Protein AF-X1I796-F1 (afdb_monomer_lite)

InterPro domains:
  IPR031621 Histidine kinase, N-terminal 7TM region [PF16927] (12-131)

Foldseek 3Di:
DVVVLVVVLVVLVVVLVVLVVVLVVCVVPLPDQLSPLVSQLSVLVSQLSVLVSQLSVDPDLVSVLVSVLSNVLSVLSNVLSVVSSVCSVVPPPPDDVVVNVVSCPVSVVSNVCSVCCVVVVPVPVDSDDDPVVD

Structure (mmCIF, N/CA/C/O backbone):
data_AF-X1I796-F1
#
_entry.id   AF-X1I796-F1
#
loop_
_atom_site.group_PDB
_atom_site.id
_atom_site.type_symbol
_atom_site.label_atom_id
_atom_site.label_alt_id
_atom_site.label_comp_id
_atom_site.label_asym_id
_atom_site.label_entity_id
_atom_site.label_seq_id
_atom_site.pdbx_PDB_ins_code
_atom_site.Cartn_x
_atom_site.Cartn_y
_atom_site.Cartn_z
_atom_site.occupancy
_atom_site.B_iso_or_equiv
_atom_site.auth_seq_id
_atom_site.auth_comp_id
_atom_site.auth_asym_id
_atom_site.auth_atom_id
_atom_site.pdbx_PDB_model_num
ATOM 1 N N . MET A 1 1 ? 18.008 -21.605 -16.994 1.00 51.06 1 MET A N 1
ATOM 2 C CA . MET A 1 1 ? 17.598 -20.289 -16.452 1.00 51.06 1 MET A CA 1
ATOM 3 C C . MET A 1 1 ? 16.136 -19.938 -16.727 1.00 51.06 1 MET A C 1
ATOM 5 O O . MET A 1 1 ? 15.443 -19.641 -15.768 1.00 51.06 1 MET A O 1
ATOM 9 N N . ALA A 1 2 ? 15.616 -20.022 -17.962 1.00 52.16 2 ALA A N 1
ATOM 10 C CA . ALA A 1 2 ? 14.209 -19.669 -18.241 1.00 52.16 2 ALA A CA 1
ATOM 11 C C . ALA A 1 2 ? 13.165 -20.514 -17.469 1.00 52.16 2 ALA A C 1
ATOM 13 O O . ALA A 1 2 ? 12.152 -19.982 -17.027 1.00 52.16 2 ALA A O 1
ATOM 14 N N . GLY A 1 3 ? 13.429 -21.810 -17.248 1.00 57.31 3 GLY A N 1
ATOM 15 C CA . GLY A 1 3 ? 12.522 -22.698 -16.504 1.00 57.31 3 GLY A CA 1
ATOM 16 C C . GLY A 1 3 ? 12.423 -22.410 -14.999 1.00 57.31 3 GLY A C 1
ATOM 17 O O . GLY A 1 3 ? 11.348 -22.547 -14.427 1.00 57.31 3 GLY A O 1
ATOM 18 N N . GLU A 1 4 ? 13.506 -21.959 -14.356 1.00 57.06 4 GLU A N 1
ATOM 19 C CA . GLU A 1 4 ? 13.493 -21.598 -12.925 1.00 57.06 4 GLU A CA 1
ATOM 20 C C . GLU A 1 4 ? 12.768 -20.275 -12.680 1.00 57.06 4 GLU A C 1
ATOM 22 O O . GLU A 1 4 ? 11.983 -20.167 -11.740 1.00 57.06 4 GLU A O 1
ATOM 27 N N . LEU A 1 5 ? 12.962 -19.298 -13.573 1.00 55.69 5 LEU A N 1
ATOM 28 C CA . LEU A 1 5 ? 12.233 -18.029 -13.544 1.00 55.69 5 LEU A CA 1
ATOM 29 C C . LEU A 1 5 ? 10.722 -18.247 -13.672 1.00 55.69 5 LEU A C 1
ATOM 31 O O . LEU A 1 5 ? 9.960 -17.645 -12.916 1.00 55.69 5 LEU A O 1
ATOM 35 N N . LEU A 1 6 ? 10.290 -19.142 -14.570 1.00 59.56 6 LEU A N 1
ATOM 36 C CA . LEU A 1 6 ? 8.874 -19.468 -14.768 1.00 59.56 6 LEU A CA 1
ATOM 37 C C . LEU A 1 6 ? 8.260 -20.152 -13.534 1.00 59.56 6 LEU A C 1
ATOM 39 O O . LEU A 1 6 ? 7.140 -19.840 -13.129 1.00 59.56 6 LEU A O 1
ATOM 43 N N . ASN A 1 7 ? 9.018 -21.051 -12.899 1.00 67.38 7 ASN A N 1
ATOM 44 C CA . ASN A 1 7 ? 8.563 -21.793 -11.723 1.00 67.38 7 ASN A CA 1
ATOM 45 C C . ASN A 1 7 ? 8.473 -20.907 -10.464 1.00 67.38 7 ASN A C 1
ATOM 47 O O . ASN A 1 7 ? 7.655 -21.164 -9.587 1.00 67.38 7 ASN A O 1
ATOM 51 N N . GLN A 1 8 ? 9.270 -19.834 -10.382 1.00 65.56 8 GLN A N 1
ATOM 52 C CA . GLN A 1 8 ? 9.195 -18.845 -9.297 1.00 65.56 8 GLN A CA 1
ATOM 53 C C . GLN A 1 8 ? 8.117 -17.772 -9.525 1.00 65.56 8 GLN A C 1
ATOM 55 O O . GLN A 1 8 ? 7.529 -17.278 -8.564 1.00 65.56 8 GLN A O 1
ATOM 60 N N . THR A 1 9 ? 7.820 -17.413 -10.778 1.00 66.69 9 THR A N 1
ATOM 61 C CA . THR A 1 9 ? 6.820 -16.372 -11.095 1.00 66.69 9 THR A CA 1
ATOM 62 C C . THR A 1 9 ? 5.379 -16.871 -11.038 1.00 66.69 9 THR A C 1
ATOM 64 O O . THR A 1 9 ? 4.500 -16.113 -10.629 1.00 66.69 9 THR A O 1
ATOM 67 N N . LEU A 1 10 ? 5.118 -18.138 -11.374 1.00 74.00 10 LEU A N 1
ATOM 68 C CA . LEU A 1 10 ? 3.787 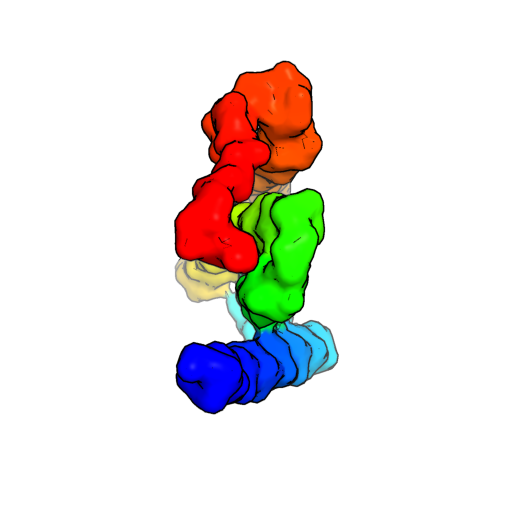-18.752 -11.262 1.00 74.00 10 LEU A CA 1
ATOM 69 C C . LEU A 1 10 ? 3.166 -18.660 -9.855 1.00 74.00 10 LEU A C 1
ATOM 71 O O . LEU A 1 10 ? 2.051 -18.144 -9.744 1.00 74.00 10 LEU A O 1
ATOM 75 N N . PRO A 1 11 ? 3.839 -19.089 -8.768 1.00 76.88 11 PRO A N 1
ATOM 76 C CA . PRO A 1 11 ? 3.272 -18.978 -7.427 1.00 76.88 11 PRO A CA 1
ATOM 77 C C . PRO A 1 11 ? 3.050 -17.518 -7.016 1.00 76.88 11 PRO A C 1
ATOM 79 O O . PRO A 1 11 ? 2.071 -17.233 -6.334 1.00 76.88 11 PRO A O 1
ATOM 82 N N . LEU A 1 12 ? 3.889 -16.585 -7.484 1.00 70.50 12 LEU A N 1
ATOM 83 C CA . LEU A 1 12 ? 3.718 -15.149 -7.239 1.00 70.50 12 LEU A CA 1
ATOM 84 C C . LEU A 1 12 ? 2.513 -14.551 -7.969 1.00 70.50 12 LEU A C 1
ATOM 86 O O . LEU A 1 12 ? 1.842 -13.675 -7.435 1.00 70.50 12 LEU A O 1
ATOM 90 N N . LEU A 1 13 ? 2.213 -15.011 -9.182 1.00 75.19 13 LEU A N 1
ATOM 91 C CA . LEU A 1 13 ? 1.002 -14.607 -9.898 1.00 75.19 13 LEU A CA 1
ATOM 92 C C . LEU A 1 13 ? -0.255 -15.108 -9.183 1.00 75.19 13 LEU A C 1
ATOM 94 O O . LEU A 1 13 ? -1.213 -14.352 -9.018 1.00 75.19 13 LEU A O 1
ATOM 98 N N . VAL A 1 14 ? -0.234 -16.359 -8.717 1.00 79.88 14 VAL A N 1
ATOM 99 C CA . VAL A 1 14 ? -1.350 -16.963 -7.978 1.00 79.88 14 VAL A CA 1
ATOM 100 C C . VAL A 1 14 ? -1.579 -16.245 -6.648 1.00 79.88 14 VAL A C 1
ATOM 102 O O . VAL A 1 14 ? -2.720 -15.907 -6.332 1.00 79.88 14 VAL A O 1
ATOM 105 N N . THR A 1 15 ? -0.523 -15.963 -5.879 1.00 77.00 15 THR A N 1
ATOM 106 C CA . THR A 1 15 ? -0.652 -15.254 -4.597 1.00 77.00 15 THR A CA 1
ATOM 107 C C . THR A 1 15 ? -1.137 -13.822 -4.792 1.00 77.00 15 THR A C 1
ATOM 109 O O . THR A 1 15 ? -2.002 -13.379 -4.040 1.00 77.00 15 THR A O 1
ATOM 112 N N . SER A 1 16 ? -0.675 -13.125 -5.832 1.00 71.06 16 SER A N 1
ATOM 113 C CA . SER A 1 16 ? -1.167 -11.788 -6.180 1.00 71.06 16 SER A CA 1
ATOM 114 C C . SER A 1 16 ? -2.633 -11.799 -6.598 1.00 71.06 16 SER A C 1
ATOM 116 O O . SER A 1 16 ? -3.401 -10.953 -6.142 1.00 71.06 16 SER A O 1
ATOM 118 N N . PHE A 1 17 ? -3.058 -12.780 -7.396 1.00 81.31 17 PHE A N 1
ATOM 119 C CA . PHE A 1 17 ? -4.462 -12.925 -7.782 1.00 81.31 17 PHE A CA 1
ATOM 120 C C . PHE A 1 17 ? -5.358 -13.214 -6.571 1.00 81.31 17 PHE A C 1
ATOM 122 O O . PHE A 1 17 ? -6.403 -12.583 -6.402 1.00 81.31 17 PHE A O 1
ATOM 129 N N . LEU A 1 18 ? -4.923 -14.116 -5.687 1.00 81.69 18 LEU A N 1
ATOM 130 C CA . LEU A 1 18 ? -5.615 -14.408 -4.432 1.00 81.69 18 LEU A CA 1
ATOM 131 C C . LEU A 1 18 ? -5.675 -13.178 -3.522 1.00 81.69 18 LEU A C 1
ATOM 133 O O . LEU A 1 18 ? -6.738 -12.887 -2.978 1.00 81.69 18 LEU A O 1
ATOM 137 N N . ALA A 1 19 ? -4.580 -12.426 -3.391 1.00 77.25 19 ALA A N 1
ATOM 138 C CA . ALA A 1 19 ? -4.542 -11.203 -2.596 1.00 77.25 19 ALA A CA 1
ATOM 139 C C . ALA A 1 19 ? -5.560 -10.178 -3.115 1.00 77.25 19 ALA A C 1
ATOM 141 O O . ALA A 1 19 ? -6.362 -9.669 -2.335 1.00 77.25 19 ALA A O 1
ATOM 142 N N . VAL A 1 20 ? -5.610 -9.956 -4.432 1.00 76.88 20 VAL A N 1
ATOM 143 C CA . VAL A 1 20 ? -6.598 -9.069 -5.066 1.00 76.88 20 VAL A CA 1
ATOM 144 C C . VAL A 1 20 ? -8.023 -9.560 -4.832 1.00 76.88 20 VAL A C 1
ATOM 146 O O . VAL A 1 20 ? -8.876 -8.768 -4.434 1.00 76.88 20 VAL A O 1
ATOM 149 N N . ALA A 1 21 ? -8.288 -10.853 -5.028 1.00 82.19 21 ALA A N 1
ATOM 150 C CA . ALA A 1 21 ? -9.609 -11.430 -4.798 1.00 82.19 21 ALA A CA 1
ATOM 151 C C . ALA A 1 21 ? -10.058 -11.239 -3.340 1.00 82.19 21 ALA A C 1
ATOM 153 O O . ALA A 1 21 ? -11.193 -10.831 -3.092 1.00 82.19 21 ALA A O 1
ATOM 154 N N . ILE A 1 22 ? -9.154 -11.451 -2.378 1.00 79.69 22 ILE A N 1
ATOM 155 C CA . ILE A 1 22 ? -9.408 -11.227 -0.951 1.00 79.69 22 ILE A CA 1
ATOM 156 C C . ILE A 1 22 ? -9.634 -9.737 -0.665 1.00 79.69 22 ILE A C 1
ATOM 158 O O . ILE A 1 22 ? -10.558 -9.407 0.075 1.00 79.69 22 ILE A O 1
ATOM 162 N N . GLY A 1 23 ? -8.858 -8.830 -1.264 1.00 71.56 23 GLY A N 1
ATOM 163 C CA . GLY A 1 23 ? -9.030 -7.383 -1.113 1.0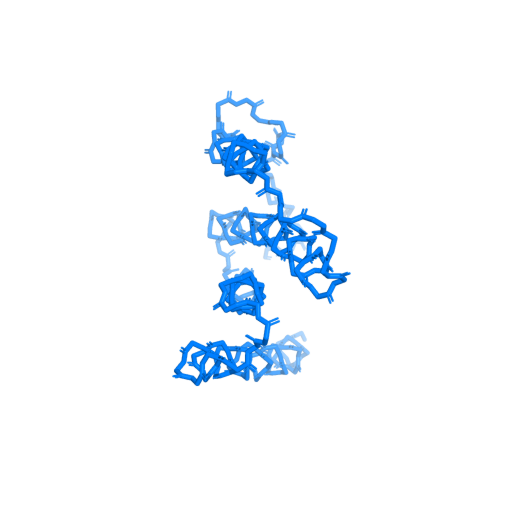0 71.56 23 GLY A CA 1
ATOM 164 C C . GLY A 1 23 ? -10.367 -6.873 -1.645 1.00 71.56 23 GLY A C 1
ATOM 165 O O . GLY A 1 23 ? -11.078 -6.149 -0.943 1.00 71.56 23 GLY A O 1
ATOM 166 N N . VAL A 1 24 ? -10.760 -7.310 -2.843 1.00 78.75 24 VAL A N 1
ATOM 167 C CA . VAL A 1 24 ? -12.068 -6.992 -3.441 1.00 78.75 24 VAL A CA 1
ATOM 168 C C . VAL A 1 24 ? -13.202 -7.584 -2.603 1.00 78.75 24 VAL A C 1
ATOM 170 O O . VAL A 1 24 ? -14.198 -6.911 -2.330 1.00 78.75 24 VAL A O 1
ATOM 173 N N . TYR A 1 25 ? -13.046 -8.819 -2.133 1.00 77.44 25 TYR A N 1
ATOM 174 C CA . TYR A 1 25 ? -14.040 -9.467 -1.285 1.00 77.44 25 TYR A CA 1
ATOM 175 C C . TYR A 1 25 ? -14.176 -8.788 0.091 1.00 77.44 25 TYR A C 1
ATOM 177 O O . TYR A 1 25 ? -15.292 -8.596 0.584 1.00 77.44 25 TYR A O 1
ATOM 185 N N . ALA A 1 26 ? -13.061 -8.356 0.688 1.00 71.56 26 ALA A N 1
ATOM 186 C CA . ALA A 1 26 ? -13.035 -7.593 1.934 1.00 71.56 26 ALA A CA 1
ATOM 187 C C . ALA A 1 26 ? -13.723 -6.227 1.782 1.00 71.56 26 ALA A C 1
ATOM 189 O O . ALA A 1 26 ? -14.494 -5.836 2.666 1.00 71.56 26 ALA A O 1
ATOM 190 N N . LEU A 1 27 ? -13.513 -5.545 0.648 1.00 70.19 27 LEU A N 1
ATOM 191 C CA . LEU A 1 27 ? -14.236 -4.325 0.273 1.00 70.19 27 LEU A CA 1
ATOM 192 C C . LEU A 1 27 ? -15.746 -4.565 0.175 1.00 70.19 27 LEU A C 1
ATOM 194 O O . LEU A 1 27 ? -16.527 -3.793 0.735 1.00 70.19 27 LEU A O 1
ATOM 198 N N . TYR A 1 28 ? -16.151 -5.641 -0.504 1.00 72.50 28 TYR A N 1
ATOM 199 C CA . TYR A 1 28 ? -17.559 -5.943 -0.756 1.00 72.50 28 TYR A CA 1
ATOM 200 C C . TYR A 1 28 ? -18.326 -6.293 0.525 1.00 72.50 28 TYR A C 1
ATOM 202 O O . TYR A 1 28 ? -19.415 -5.770 0.759 1.00 72.50 28 TYR A O 1
ATOM 210 N N . ARG A 1 29 ? -17.761 -7.144 1.391 1.00 69.50 29 ARG A N 1
ATOM 211 C CA . ARG A 1 29 ? -18.457 -7.589 2.609 1.00 69.50 29 ARG A CA 1
ATOM 212 C C . ARG A 1 29 ? -18.209 -6.728 3.853 1.00 69.50 29 ARG A C 1
ATOM 214 O O . ARG A 1 29 ? -18.848 -6.991 4.869 1.00 69.50 29 ARG A O 1
ATOM 221 N N . ARG A 1 30 ? -17.309 -5.732 3.819 1.00 65.94 30 ARG A N 1
ATOM 222 C CA . ARG A 1 30 ? -16.901 -4.941 5.007 1.00 65.94 30 ARG A CA 1
ATOM 223 C C . ARG A 1 30 ? -16.612 -5.839 6.225 1.00 65.94 30 ARG A C 1
ATOM 225 O O . ARG A 1 30 ? -17.098 -5.586 7.324 1.00 65.94 30 ARG A O 1
ATOM 232 N N . LEU A 1 31 ? -15.860 -6.920 6.000 1.00 57.03 31 LEU A N 1
ATOM 233 C CA . LEU A 1 31 ? -15.774 -8.092 6.890 1.00 57.03 31 LEU A CA 1
ATOM 234 C C . LEU A 1 31 ? -15.217 -7.832 8.295 1.00 57.03 31 LEU A C 1
ATOM 236 O O . LEU A 1 31 ? -15.406 -8.666 9.175 1.00 57.03 31 LEU A O 1
ATOM 240 N N . PHE A 1 32 ? -14.533 -6.711 8.522 1.00 57.19 32 PHE A N 1
ATOM 241 C CA . PHE A 1 32 ? -13.802 -6.480 9.763 1.00 57.19 32 PHE A CA 1
ATOM 242 C C . PHE A 1 32 ? -14.545 -5.532 10.711 1.00 57.19 32 PHE A C 1
ATOM 244 O O . PHE A 1 32 ? -15.003 -4.452 10.324 1.00 57.19 32 PHE A O 1
ATOM 251 N N . SER A 1 33 ? -14.631 -5.942 11.982 1.00 49.53 33 SER A N 1
ATOM 252 C CA . SER A 1 33 ? -15.063 -5.117 13.116 1.00 49.53 33 SER A CA 1
ATOM 253 C C . SER A 1 33 ? -14.031 -4.009 13.351 1.00 49.53 33 SER A C 1
ATOM 255 O O . SER A 1 33 ? -13.134 -4.151 14.172 1.00 49.53 33 SER A O 1
ATOM 257 N N . GLY A 1 34 ? -14.139 -2.953 12.548 1.00 53.72 34 GLY A N 1
ATOM 258 C CA . GLY A 1 34 ? -13.230 -1.809 12.506 1.00 53.72 34 GLY A CA 1
ATOM 259 C C . GLY A 1 34 ? -13.174 -1.217 11.101 1.00 53.72 34 GLY A C 1
ATOM 260 O O . GLY A 1 34 ? -12.156 -1.255 10.413 1.00 53.72 34 GLY A O 1
ATOM 261 N N . LYS A 1 35 ? -14.358 -0.804 10.623 1.00 62.91 35 LYS A N 1
ATOM 262 C CA . LYS A 1 35 ? -14.866 -0.921 9.236 1.00 62.91 35 LYS A CA 1
ATOM 263 C C . LYS A 1 35 ? -14.014 -0.312 8.106 1.00 62.91 35 LYS A C 1
ATOM 265 O O . LYS A 1 35 ? -14.333 -0.537 6.940 1.00 62.91 35 LYS A O 1
ATOM 270 N N . THR A 1 36 ? -12.960 0.441 8.410 1.00 66.50 36 THR A N 1
ATOM 271 C CA . THR A 1 36 ? -12.117 1.128 7.418 1.00 66.50 36 THR A CA 1
ATOM 272 C C . THR A 1 36 ? -10.638 0.746 7.486 1.00 66.50 36 THR A C 1
ATOM 274 O O . THR A 1 36 ? -10.030 0.572 6.432 1.00 66.50 36 THR A O 1
ATOM 277 N N . SER A 1 37 ? -10.055 0.554 8.674 1.00 70.81 37 SER A N 1
ATOM 278 C CA . SER A 1 37 ? -8.616 0.279 8.836 1.00 70.81 37 SER A CA 1
ATOM 279 C C . SER A 1 37 ? -8.235 -1.139 8.405 1.00 70.81 37 SER A C 1
ATOM 281 O O . SER A 1 37 ? -7.253 -1.314 7.687 1.00 70.81 37 SER A O 1
ATOM 283 N N . GLY A 1 38 ? -9.047 -2.142 8.756 1.00 70.19 38 GLY A N 1
ATOM 284 C CA . GLY A 1 38 ? -8.828 -3.529 8.324 1.00 70.19 38 GLY A CA 1
ATOM 285 C C . GLY A 1 38 ? -8.949 -3.690 6.806 1.00 70.19 38 GLY A C 1
ATOM 286 O O . GLY A 1 38 ? -8.126 -4.342 6.173 1.00 70.19 38 GLY A O 1
ATOM 287 N N . THR A 1 39 ? -9.924 -3.018 6.193 1.00 74.44 39 THR A N 1
ATOM 288 C CA . THR A 1 39 ? -10.086 -3.004 4.732 1.00 74.44 39 THR A CA 1
ATOM 289 C C . THR A 1 39 ? -8.912 -2.303 4.043 1.00 74.44 39 THR A C 1
ATOM 291 O O . THR A 1 39 ? -8.405 -2.807 3.044 1.00 74.44 39 THR A O 1
ATOM 294 N N . ALA A 1 40 ? -8.440 -1.176 4.592 1.00 77.19 40 ALA A N 1
ATOM 295 C CA . ALA A 1 40 ? -7.269 -0.463 4.080 1.00 77.19 40 ALA A CA 1
ATOM 296 C C . ALA A 1 40 ? -5.993 -1.313 4.158 1.00 77.19 40 ALA A C 1
ATOM 298 O O . ALA A 1 40 ? -5.214 -1.317 3.208 1.00 77.19 40 ALA A O 1
ATOM 299 N N . LEU A 1 41 ? -5.817 -2.084 5.237 1.00 80.94 41 LEU A N 1
ATOM 300 C CA . LEU A 1 41 ? -4.703 -3.019 5.384 1.00 80.94 41 LEU A CA 1
ATOM 301 C C . LEU A 1 41 ? -4.716 -4.077 4.275 1.00 80.94 41 LEU A C 1
ATOM 303 O O . LEU A 1 41 ? -3.726 -4.224 3.566 1.00 80.94 41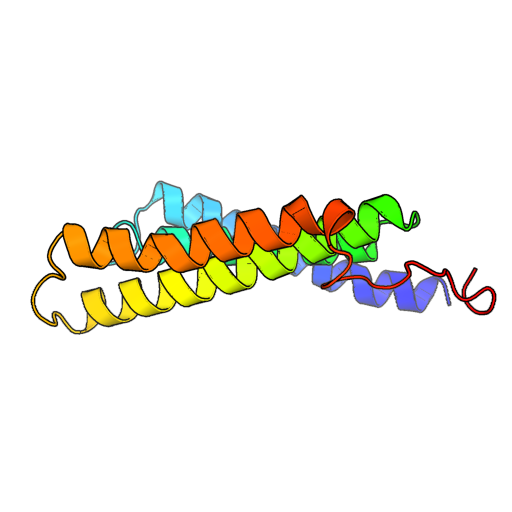 LEU A O 1
ATOM 307 N N . VAL A 1 42 ? -5.846 -4.765 4.080 1.00 80.81 42 VAL A N 1
ATOM 308 C CA . VAL A 1 42 ? -5.962 -5.815 3.053 1.00 80.81 42 VAL A CA 1
ATOM 309 C C . VAL A 1 42 ? -5.751 -5.240 1.647 1.00 80.81 42 VAL A C 1
ATOM 311 O O . VAL A 1 42 ? -5.092 -5.865 0.813 1.00 80.81 42 VAL A O 1
ATOM 314 N N . LEU A 1 43 ? -6.250 -4.031 1.378 1.00 80.81 43 LEU A N 1
ATOM 315 C CA . LEU A 1 43 ? -6.001 -3.345 0.109 1.00 80.81 43 LEU A CA 1
ATOM 316 C C . LEU A 1 43 ? -4.529 -2.991 -0.086 1.00 80.81 43 LEU A C 1
ATOM 318 O O . LEU A 1 43 ? -3.987 -3.265 -1.155 1.00 80.81 43 LEU A O 1
ATOM 322 N N . ALA A 1 44 ? -3.869 -2.444 0.936 1.00 83.75 44 ALA A N 1
ATOM 323 C CA . ALA A 1 44 ? -2.443 -2.142 0.881 1.00 83.75 44 ALA A CA 1
ATOM 324 C C . ALA A 1 44 ? -1.627 -3.408 0.577 1.00 83.75 44 ALA A C 1
ATOM 326 O O . ALA A 1 44 ? -0.774 -3.390 -0.307 1.00 83.75 44 ALA A O 1
ATOM 327 N N . THR A 1 45 ? -1.945 -4.536 1.221 1.00 81.56 45 THR A N 1
ATOM 328 C CA . THR A 1 45 ? -1.288 -5.828 0.961 1.00 81.56 45 THR A CA 1
ATOM 329 C C . THR A 1 45 ? -1.572 -6.362 -0.449 1.00 81.56 45 THR A C 1
ATOM 331 O O . THR A 1 45 ? -0.701 -6.970 -1.078 1.00 81.56 45 THR A O 1
ATOM 334 N N . SER A 1 46 ? -2.765 -6.106 -0.988 1.00 82.62 46 SER A N 1
ATOM 335 C CA . SER A 1 46 ? -3.122 -6.487 -2.361 1.00 82.62 46 SER A CA 1
ATOM 336 C C . SER A 1 46 ? -2.295 -5.708 -3.387 1.00 82.62 46 SER A C 1
ATOM 338 O O . SER A 1 46 ? -1.680 -6.301 -4.274 1.00 82.62 46 SER A O 1
ATOM 340 N N . VAL A 1 47 ? -2.218 -4.381 -3.233 1.00 82.69 47 VAL A N 1
ATOM 341 C CA . VAL A 1 47 ? -1.418 -3.507 -4.108 1.00 82.69 47 VAL A CA 1
ATOM 342 C C . VAL A 1 47 ? 0.075 -3.806 -3.964 1.00 82.69 47 VAL A C 1
ATOM 344 O O . VAL A 1 47 ? 0.796 -3.821 -4.964 1.00 82.69 47 VAL A O 1
ATOM 347 N N . TRP A 1 48 ? 0.539 -4.129 -2.754 1.00 87.81 48 TRP A N 1
ATOM 348 C CA . TRP A 1 48 ? 1.907 -4.583 -2.510 1.00 87.81 48 TRP A CA 1
ATOM 349 C C . TRP A 1 48 ? 2.240 -5.846 -3.310 1.00 87.81 48 TRP A C 1
ATOM 351 O O . TRP A 1 48 ? 3.282 -5.904 -3.963 1.00 87.81 48 TRP A O 1
ATOM 361 N N . SER A 1 49 ? 1.333 -6.828 -3.317 1.00 81.69 49 SER A N 1
ATOM 362 C CA . SER A 1 49 ? 1.528 -8.098 -4.032 1.00 81.69 49 SER A CA 1
ATOM 363 C C . SER A 1 49 ? 1.604 -7.877 -5.544 1.00 81.69 49 SER A C 1
ATOM 365 O O . SER A 1 49 ? 2.538 -8.353 -6.189 1.00 81.69 49 SER A O 1
ATOM 367 N N . ILE A 1 50 ? 0.705 -7.050 -6.097 1.00 81.44 50 ILE A N 1
ATOM 368 C CA . ILE A 1 50 ? 0.759 -6.637 -7.511 1.00 81.44 50 ILE A CA 1
ATOM 369 C C . ILE A 1 50 ? 2.097 -5.964 -7.824 1.00 81.44 50 ILE A C 1
ATOM 371 O O . ILE A 1 50 ? 2.751 -6.319 -8.803 1.00 81.44 50 ILE A O 1
ATOM 375 N N . SER A 1 51 ? 2.512 -5.014 -6.985 1.00 83.88 51 SER A N 1
ATOM 376 C CA . SER A 1 51 ? 3.747 -4.255 -7.193 1.00 83.88 51 SER A CA 1
ATOM 377 C C . SER A 1 51 ? 4.969 -5.168 -7.185 1.00 83.88 51 SER A C 1
ATOM 379 O O . SER A 1 51 ? 5.866 -5.025 -8.011 1.00 83.88 51 SER A O 1
ATOM 381 N N . TYR A 1 52 ? 4.985 -6.161 -6.299 1.00 80.94 52 TYR A N 1
ATOM 382 C CA . TYR A 1 52 ? 6.051 -7.149 -6.249 1.00 80.94 52 TYR A CA 1
ATOM 383 C C . TYR A 1 52 ? 6.104 -8.014 -7.516 1.00 80.94 52 TYR A C 1
ATOM 385 O O . TYR A 1 52 ? 7.171 -8.151 -8.116 1.00 80.94 52 TYR A O 1
ATOM 393 N N . THR A 1 53 ? 4.965 -8.547 -7.970 1.00 81.81 53 THR A N 1
ATOM 394 C CA . THR A 1 53 ? 4.906 -9.345 -9.205 1.00 81.81 53 THR A CA 1
ATOM 395 C C . THR A 1 53 ? 5.306 -8.517 -10.424 1.00 81.81 53 THR A C 1
ATOM 397 O O . THR A 1 53 ? 6.130 -8.959 -11.222 1.00 81.81 53 THR A O 1
ATOM 400 N N . MET A 1 54 ? 4.782 -7.298 -10.554 1.00 79.88 54 MET A N 1
ATOM 401 C CA . MET A 1 54 ? 5.093 -6.424 -11.683 1.00 79.88 54 MET A CA 1
ATOM 402 C C . MET A 1 54 ? 6.559 -5.982 -11.690 1.00 79.88 54 MET A C 1
ATOM 404 O O . MET A 1 54 ? 7.170 -5.919 -12.756 1.00 79.88 54 MET A O 1
ATOM 408 N N . GLY A 1 55 ? 7.162 -5.756 -10.520 1.00 81.31 55 GLY A N 1
ATOM 409 C CA . GLY A 1 55 ? 8.598 -5.497 -10.401 1.00 81.31 55 GLY A CA 1
ATOM 410 C C . GLY A 1 55 ? 9.470 -6.680 -10.841 1.00 81.31 55 GLY A C 1
ATOM 411 O O . GLY A 1 55 ? 10.551 -6.466 -11.385 1.00 81.31 55 GLY A O 1
ATOM 412 N N . MET A 1 56 ? 8.998 -7.917 -10.660 1.00 78.00 56 MET A N 1
ATOM 413 C CA . MET A 1 56 ? 9.702 -9.121 -11.124 1.00 78.00 56 MET A CA 1
ATOM 414 C C . MET A 1 56 ? 9.561 -9.355 -12.631 1.00 78.00 56 MET A C 1
ATOM 416 O O . MET A 1 56 ? 10.512 -9.805 -13.264 1.00 78.00 56 MET A O 1
ATOM 420 N N . VAL A 1 57 ? 8.396 -9.043 -13.207 1.00 79.62 57 VAL A N 1
ATOM 421 C CA . VAL A 1 57 ? 8.128 -9.220 -14.647 1.00 79.62 57 VAL A CA 1
ATOM 422 C C . VAL A 1 57 ? 8.732 -8.091 -15.489 1.00 79.62 57 VAL A C 1
ATOM 424 O O . VAL A 1 57 ? 9.104 -8.311 -16.639 1.00 79.62 57 VAL A O 1
ATOM 427 N N . SER A 1 58 ? 8.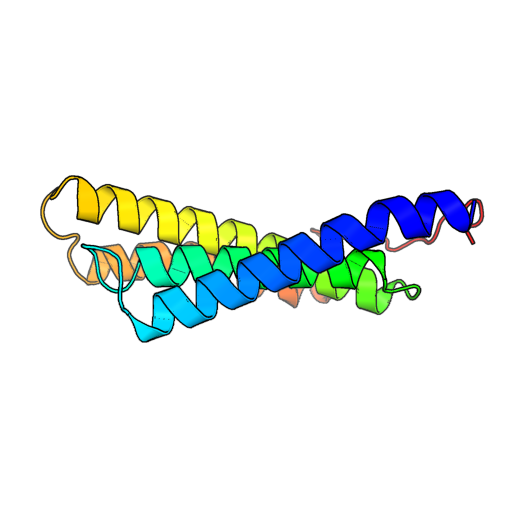855 -6.885 -14.931 1.00 78.75 58 SER A N 1
ATOM 428 C CA . SER A 1 58 ? 9.437 -5.738 -15.634 1.00 78.75 58 SER A CA 1
ATOM 429 C C . SER A 1 58 ? 10.899 -6.006 -15.988 1.00 78.75 58 SER A C 1
ATOM 431 O O . SER A 1 58 ? 11.696 -6.331 -15.115 1.00 78.75 58 SER A O 1
ATOM 433 N N . THR A 1 59 ? 11.279 -5.836 -17.251 1.00 76.38 59 THR A N 1
ATOM 434 C CA . THR A 1 59 ? 12.672 -5.982 -17.715 1.00 76.38 59 THR A CA 1
ATOM 435 C C . THR A 1 59 ? 13.432 -4.661 -17.650 1.00 76.38 59 THR A C 1
ATOM 437 O O . THR A 1 59 ? 14.612 -4.623 -17.310 1.00 76.38 59 THR A O 1
ATOM 440 N N . GLU A 1 60 ? 12.733 -3.563 -17.908 1.00 76.88 60 GLU A N 1
ATOM 441 C CA . GLU A 1 60 ? 13.279 -2.215 -17.906 1.00 76.88 60 GLU A CA 1
ATOM 442 C C . GLU A 1 60 ? 13.444 -1.641 -16.490 1.00 76.88 60 GLU A C 1
ATOM 444 O O . GLU A 1 60 ? 12.559 -1.735 -15.630 1.00 76.88 60 GLU A O 1
ATOM 449 N N . LEU A 1 61 ? 14.585 -0.983 -16.260 1.00 75.81 61 LEU A N 1
ATOM 450 C CA . LEU A 1 61 ? 14.968 -0.429 -14.958 1.00 75.81 61 LEU A CA 1
ATOM 451 C C . LEU A 1 61 ? 13.975 0.623 -14.446 1.00 75.81 61 LEU A C 1
ATOM 453 O O . LEU A 1 61 ? 13.698 0.673 -13.252 1.00 75.81 61 LEU A O 1
ATOM 457 N N . GLN A 1 62 ? 13.410 1.432 -15.345 1.00 74.12 62 GLN A N 1
ATOM 458 C CA . GLN A 1 62 ? 12.450 2.478 -14.987 1.00 74.12 62 GLN A CA 1
ATOM 459 C C . GLN A 1 62 ? 11.188 1.889 -14.343 1.00 74.12 62 GLN A C 1
ATOM 461 O O . GLN A 1 62 ? 10.772 2.333 -13.270 1.00 74.12 62 GLN A O 1
ATOM 466 N N . TYR A 1 63 ? 10.624 0.839 -14.945 1.00 75.44 63 TYR A N 1
ATOM 467 C CA . TYR A 1 63 ? 9.438 0.169 -14.414 1.00 75.44 63 TYR A CA 1
ATOM 468 C C . TYR A 1 63 ? 9.751 -0.610 -13.132 1.00 75.44 63 TYR A C 1
ATOM 470 O O . TYR A 1 63 ? 8.963 -0.557 -12.189 1.00 75.44 63 TYR A O 1
ATOM 478 N N . LYS A 1 64 ? 10.924 -1.254 -13.029 1.00 79.25 64 LYS A N 1
ATOM 479 C CA . LYS A 1 64 ? 11.357 -1.895 -11.772 1.00 79.25 64 LYS A CA 1
ATOM 480 C C . LYS A 1 64 ? 11.419 -0.904 -10.610 1.00 79.25 64 LYS A C 1
ATOM 482 O O . LYS A 1 64 ? 10.908 -1.199 -9.531 1.00 79.25 64 LYS A O 1
ATOM 487 N N . SER A 1 65 ? 12.005 0.272 -10.831 1.00 78.19 65 SER A N 1
ATOM 488 C CA . SER A 1 65 ? 12.113 1.313 -9.805 1.00 78.19 65 SER A CA 1
ATOM 489 C C . SER A 1 65 ? 10.751 1.880 -9.414 1.00 78.19 65 SER A C 1
ATOM 491 O O . SER A 1 65 ? 10.502 2.079 -8.226 1.00 78.19 65 SER A O 1
ATOM 493 N N . PHE A 1 66 ? 9.845 2.075 -10.378 1.00 80.44 66 P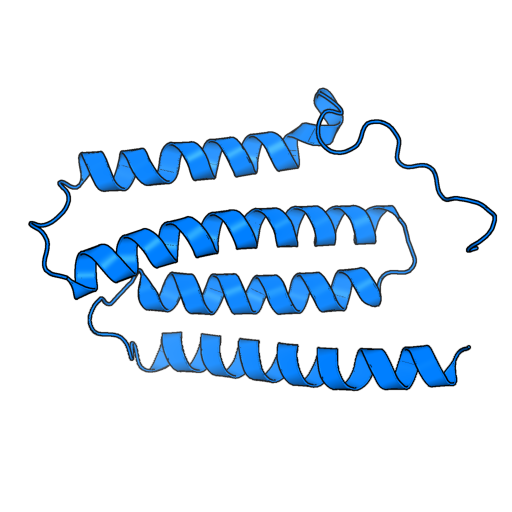HE A N 1
ATOM 494 C CA . PHE A 1 66 ? 8.467 2.484 -10.096 1.00 80.44 66 PHE A CA 1
ATOM 495 C C . PHE A 1 66 ? 7.766 1.480 -9.173 1.00 80.44 66 PHE A C 1
ATOM 497 O O . PHE A 1 66 ? 7.315 1.854 -8.091 1.00 80.44 66 PHE A O 1
ATOM 504 N N . TRP A 1 67 ? 7.753 0.199 -9.548 1.00 82.44 67 TRP A N 1
ATOM 505 C CA . TRP A 1 67 ? 7.095 -0.847 -8.764 1.00 82.44 67 TRP A CA 1
ATOM 506 C C . TRP A 1 67 ? 7.741 -1.065 -7.395 1.00 82.44 67 TRP A C 1
ATOM 508 O O . TRP A 1 67 ? 7.040 -1.344 -6.421 1.00 82.44 67 TRP A O 1
ATOM 518 N N . PHE A 1 68 ? 9.057 -0.876 -7.284 1.00 82.12 68 PHE A N 1
ATOM 519 C CA . PHE A 1 68 ? 9.741 -0.873 -5.995 1.00 82.12 68 PHE A CA 1
ATOM 520 C C . PHE A 1 68 ? 9.261 0.273 -5.097 1.00 82.12 68 PHE A C 1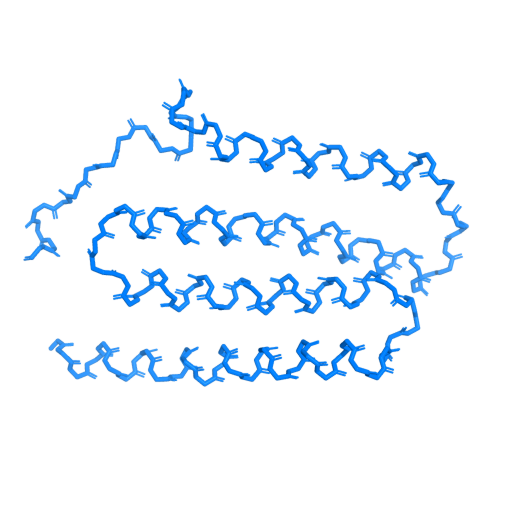
ATOM 522 O O . PHE A 1 68 ? 8.915 0.035 -3.941 1.00 82.12 68 PHE A O 1
ATOM 529 N N . LEU A 1 69 ? 9.179 1.503 -5.614 1.00 80.81 69 LEU A N 1
ATOM 530 C CA . LEU A 1 69 ? 8.656 2.641 -4.849 1.00 80.81 69 LEU A CA 1
ATOM 531 C C . LEU A 1 69 ? 7.195 2.413 -4.443 1.00 80.81 69 LEU A C 1
ATOM 533 O O . LEU A 1 69 ? 6.834 2.676 -3.296 1.00 80.81 69 LEU A O 1
ATOM 537 N N . THR A 1 70 ? 6.370 1.861 -5.341 1.00 81.94 70 THR A N 1
ATOM 538 C CA . THR A 1 70 ? 4.982 1.487 -5.030 1.00 81.94 70 THR A CA 1
ATOM 539 C C . THR A 1 70 ? 4.917 0.447 -3.912 1.00 81.94 70 THR A C 1
ATOM 541 O O . THR A 1 70 ? 4.104 0.582 -2.998 1.00 81.94 70 THR A O 1
ATOM 544 N N . LYS A 1 71 ? 5.804 -0.553 -3.924 1.00 84.50 71 LYS A N 1
ATOM 545 C CA . LYS A 1 71 ? 5.908 -1.554 -2.857 1.00 84.50 71 LYS A CA 1
ATOM 546 C C . LYS A 1 71 ? 6.234 -0.909 -1.504 1.00 84.50 71 LYS A C 1
ATOM 548 O O . LYS A 1 71 ? 5.516 -1.147 -0.536 1.00 84.50 71 LYS A O 1
ATOM 553 N N . VAL A 1 72 ? 7.251 -0.046 -1.447 1.00 81.31 72 VAL A N 1
ATOM 554 C CA . VAL A 1 72 ? 7.650 0.652 -0.207 1.00 81.31 72 VAL A CA 1
ATOM 555 C C . VAL A 1 72 ? 6.530 1.573 0.304 1.00 81.31 72 VAL A C 1
ATOM 557 O O . VAL A 1 72 ? 6.258 1.639 1.506 1.00 81.31 72 VAL A O 1
ATOM 560 N N . ALA A 1 73 ? 5.817 2.245 -0.601 1.00 81.19 73 ALA A N 1
ATOM 561 C CA . ALA A 1 73 ? 4.625 3.018 -0.263 1.00 81.19 73 ALA A CA 1
ATOM 562 C C . ALA A 1 73 ? 3.511 2.141 0.342 1.00 81.19 73 ALA A C 1
ATOM 564 O O . ALA A 1 73 ? 2.863 2.537 1.312 1.00 81.19 73 ALA A O 1
ATOM 565 N N . CYS A 1 74 ? 3.310 0.927 -0.176 1.00 83.56 74 CYS A N 1
ATOM 566 C CA . CYS A 1 74 ? 2.333 -0.003 0.387 1.00 83.56 74 CYS A CA 1
ATOM 567 C C . CYS A 1 74 ? 2.754 -0.531 1.765 1.00 83.56 74 CYS A C 1
ATOM 569 O O . CYS A 1 74 ? 1.889 -0.684 2.622 1.00 83.56 74 CYS A O 1
ATOM 571 N N . ASP A 1 75 ? 4.048 -0.761 2.008 1.00 81.94 75 ASP A N 1
ATOM 572 C CA . ASP A 1 75 ? 4.557 -1.205 3.317 1.00 81.94 75 ASP A CA 1
ATOM 573 C C . ASP A 1 75 ? 4.295 -0.168 4.418 1.00 81.94 75 ASP A C 1
ATOM 575 O O . ASP A 1 75 ? 3.858 -0.507 5.525 1.00 81.94 75 ASP A O 1
ATOM 579 N N . THR A 1 76 ? 4.503 1.115 4.106 1.00 82.81 76 THR A N 1
ATOM 580 C CA . THR A 1 76 ? 4.199 2.204 5.046 1.00 82.81 76 THR A CA 1
ATOM 581 C C . THR A 1 76 ? 2.694 2.311 5.303 1.00 82.81 76 THR A C 1
ATOM 583 O O . THR A 1 76 ? 2.276 2.350 6.462 1.00 82.81 76 THR A O 1
ATOM 586 N N . LEU A 1 77 ? 1.865 2.240 4.253 1.00 83.25 77 LEU A N 1
ATOM 587 C CA . LEU A 1 77 ? 0.402 2.260 4.373 1.00 83.25 77 LEU A CA 1
ATOM 588 C C . LEU A 1 77 ? -0.139 1.060 5.164 1.00 83.25 77 LEU A C 1
ATOM 590 O O . LEU A 1 77 ? -1.029 1.226 6.004 1.00 83.25 77 LEU A O 1
ATOM 594 N N . ALA A 1 78 ? 0.399 -0.135 4.923 1.00 84.12 78 ALA A N 1
ATOM 595 C CA . ALA A 1 78 ? 0.035 -1.348 5.643 1.00 84.12 78 ALA A CA 1
ATOM 596 C C . ALA A 1 78 ? 0.391 -1.226 7.129 1.00 84.12 78 ALA A C 1
ATOM 598 O O . ALA A 1 78 ? -0.453 -1.492 7.980 1.00 84.12 78 ALA A O 1
ATOM 599 N N . SER A 1 79 ? 1.588 -0.735 7.457 1.00 83.00 79 SER A N 1
ATOM 600 C CA . SER A 1 79 ? 2.021 -0.546 8.848 1.00 83.00 79 SER A CA 1
ATOM 601 C C . SER A 1 79 ? 1.122 0.437 9.608 1.00 83.00 79 SER A C 1
ATOM 603 O O . SER A 1 79 ? 0.680 0.147 10.722 1.00 83.00 79 SER A O 1
ATOM 605 N N . THR A 1 80 ? 0.773 1.574 8.994 1.00 82.62 80 THR A N 1
ATOM 606 C CA . THR A 1 80 ? -0.153 2.551 9.593 1.00 82.62 80 THR A CA 1
ATOM 607 C C . THR A 1 80 ? -1.565 1.979 9.738 1.00 82.62 80 THR A C 1
ATOM 609 O O . THR A 1 80 ? -2.204 2.160 10.777 1.00 82.62 80 THR A O 1
ATOM 612 N N . SER A 1 81 ? -2.053 1.255 8.727 1.00 82.25 81 SER A N 1
ATOM 613 C CA . SER A 1 81 ? -3.386 0.637 8.750 1.00 82.25 81 SER A CA 1
ATOM 614 C C . SER A 1 81 ? -3.483 -0.472 9.797 1.00 82.25 81 SER A C 1
ATOM 616 O O . SER A 1 81 ? -4.496 -0.569 10.487 1.00 82.25 81 SER A O 1
ATOM 618 N N . LEU A 1 82 ? -2.417 -1.258 9.970 1.00 83.44 82 LEU A N 1
ATOM 619 C CA . LEU A 1 82 ? -2.309 -2.286 11.001 1.00 83.44 82 LEU A CA 1
ATOM 620 C C . LEU A 1 82 ? -2.348 -1.670 12.400 1.00 83.44 82 LEU A C 1
ATOM 622 O O . LEU A 1 82 ? -3.100 -2.143 13.248 1.00 83.44 82 LEU A O 1
ATOM 626 N N . LEU A 1 83 ? -1.597 -0.590 12.635 1.00 82.62 83 LEU A N 1
ATOM 627 C CA . LEU A 1 83 ? -1.617 0.115 13.917 1.00 82.62 83 LEU A CA 1
ATOM 628 C C . LEU A 1 83 ? -3.027 0.629 14.244 1.00 82.62 83 LEU A C 1
ATOM 630 O O . LEU A 1 83 ? -3.537 0.384 15.336 1.00 82.62 83 LEU A O 1
ATOM 634 N N . LEU A 1 84 ? -3.685 1.285 13.282 1.00 80.25 84 LEU A N 1
ATOM 635 C CA . LEU A 1 84 ? -5.060 1.765 13.445 1.00 80.25 84 LEU A CA 1
ATOM 636 C C . LEU A 1 84 ? -6.048 0.618 13.684 1.00 80.25 84 LEU A C 1
ATOM 638 O O . LEU A 1 84 ? -6.954 0.761 14.501 1.00 80.25 84 LEU A O 1
ATOM 642 N N . TYR A 1 85 ? -5.873 -0.510 12.996 1.00 80.62 85 TYR A N 1
ATOM 643 C CA . TYR A 1 85 ? -6.696 -1.701 13.177 1.00 80.62 85 TYR A CA 1
ATOM 644 C C . TYR A 1 85 ? -6.535 -2.306 14.576 1.00 80.62 85 TYR A C 1
ATOM 646 O O . TYR A 1 85 ? -7.534 -2.587 15.232 1.00 80.62 85 TYR A O 1
ATOM 654 N N . VAL A 1 86 ? -5.303 -2.449 15.071 1.00 81.25 86 VAL A N 1
ATOM 655 C CA . VAL A 1 86 ? -5.030 -2.969 16.422 1.00 81.25 86 VAL A CA 1
ATOM 656 C C . VAL A 1 86 ? -5.619 -2.055 17.497 1.00 81.25 86 VAL A C 1
ATOM 658 O O . VAL A 1 86 ? -6.200 -2.545 18.463 1.00 81.25 86 VAL A O 1
ATOM 661 N N . MET A 1 87 ? -5.520 -0.735 17.330 1.00 77.50 87 MET A N 1
ATOM 662 C CA . MET A 1 87 ? -6.121 0.219 18.269 1.00 77.50 87 MET A CA 1
ATOM 663 C C . MET A 1 87 ? -7.651 0.131 18.298 1.00 77.50 87 MET A C 1
ATOM 665 O O . MET A 1 87 ? -8.245 0.164 19.373 1.00 77.50 87 MET A O 1
ATOM 669 N N . ASP A 1 88 ? -8.279 -0.019 17.130 1.00 76.12 88 ASP A N 1
ATOM 670 C CA . ASP A 1 88 ? -9.730 -0.196 17.016 1.00 76.12 88 ASP A CA 1
ATOM 671 C C . ASP A 1 88 ? -10.178 -1.530 17.641 1.00 76.12 88 ASP A C 1
ATOM 673 O O . ASP A 1 88 ? -11.137 -1.591 18.412 1.00 76.12 88 ASP A O 1
ATOM 677 N N . PHE A 1 89 ? -9.406 -2.594 17.404 1.00 75.25 89 PHE A N 1
ATOM 678 C CA . PHE A 1 89 ? -9.640 -3.919 17.974 1.00 75.25 89 PHE A CA 1
ATOM 679 C C . PHE A 1 89 ? -9.533 -3.933 19.508 1.00 75.25 89 PHE A C 1
ATOM 681 O O . PHE A 1 89 ? -10.360 -4.546 20.183 1.00 75.25 89 PHE A O 1
ATOM 688 N N . LEU A 1 90 ? -8.547 -3.230 20.073 1.00 79.81 90 LEU A N 1
ATOM 689 C CA . LEU A 1 90 ? -8.331 -3.142 21.522 1.00 79.81 90 LEU A CA 1
ATOM 690 C C . LEU A 1 90 ? -9.329 -2.217 22.241 1.00 79.81 90 LEU A C 1
ATOM 692 O O . LEU A 1 90 ? -9.278 -2.122 23.469 1.00 79.81 90 LEU A O 1
ATOM 696 N N . LYS A 1 91 ? -10.233 -1.538 21.516 1.00 72.69 91 LYS A N 1
ATOM 697 C CA . LYS A 1 91 ? -11.168 -0.527 22.052 1.00 72.69 91 LYS A CA 1
ATOM 698 C C . LYS A 1 91 ? -10.480 0.536 22.918 1.00 72.69 91 LYS A C 1
ATOM 700 O O . LYS A 1 91 ? -11.105 1.136 23.799 1.00 72.69 91 LYS A O 1
ATOM 705 N N . THR A 1 92 ? -9.188 0.775 22.702 1.00 65.69 92 THR A N 1
ATOM 706 C CA . THR A 1 92 ? -8.467 1.866 23.351 1.00 65.69 92 THR A CA 1
ATOM 707 C C . THR A 1 92 ? -9.141 3.158 22.904 1.00 65.69 92 THR A C 1
ATOM 709 O O . THR A 1 92 ? -9.289 3.363 21.703 1.00 65.69 92 THR A O 1
ATOM 712 N N . LYS A 1 93 ? -9.615 3.966 23.873 1.00 58.84 93 LYS A N 1
ATOM 713 C CA . LYS A 1 93 ? -10.388 5.215 23.688 1.00 58.84 93 LYS A CA 1
ATOM 714 C C . LYS A 1 93 ? -10.162 5.837 22.313 1.00 58.84 93 LYS A C 1
ATOM 716 O O . LYS A 1 93 ? -9.014 6.136 21.983 1.00 58.84 93 LYS A O 1
ATOM 721 N N . GLU A 1 94 ? -11.252 6.026 21.562 1.00 63.00 94 GLU A N 1
ATOM 722 C CA . GLU A 1 94 ? -11.234 6.543 20.195 1.00 63.00 94 GLU A CA 1
ATOM 723 C C . GLU A 1 94 ? -10.181 7.643 20.046 1.00 63.00 94 GLU A C 1
ATOM 725 O O . GLU A 1 94 ? -10.248 8.689 20.694 1.00 63.00 94 GLU A O 1
ATOM 730 N N . LEU A 1 95 ? -9.160 7.373 19.228 1.00 63.00 95 LEU A N 1
ATOM 731 C CA . LEU A 1 95 ? -8.193 8.391 18.854 1.00 63.00 95 LEU A CA 1
ATOM 732 C C . LEU A 1 95 ? -8.965 9.568 18.271 1.00 63.00 95 LEU A C 1
ATOM 734 O O . LEU A 1 95 ? -9.597 9.439 17.219 1.00 63.00 95 LEU A O 1
ATOM 738 N N . ASP A 1 96 ? -8.863 10.694 18.969 1.00 70.06 96 ASP A N 1
ATOM 739 C CA . ASP A 1 96 ? -9.422 11.972 18.566 1.00 70.06 96 ASP A CA 1
ATOM 740 C C . ASP A 1 96 ? -9.072 12.242 17.094 1.00 70.06 96 ASP A C 1
ATOM 742 O O . ASP A 1 96 ? -7.955 11.942 16.651 1.00 70.06 96 ASP A O 1
ATOM 746 N N . LEU A 1 97 ? -10.011 12.775 16.312 1.00 69.88 97 LEU A N 1
ATOM 747 C CA . LEU A 1 97 ? -9.908 12.827 14.843 1.00 69.88 97 LEU A CA 1
ATOM 748 C C . LEU A 1 97 ? -8.617 13.534 14.380 1.00 69.88 97 LEU A C 1
ATOM 750 O O . LEU A 1 97 ? -7.993 13.140 13.395 1.00 69.88 97 LEU A O 1
ATOM 754 N N . LYS A 1 98 ? -8.147 14.495 15.185 1.00 73.25 98 LYS A N 1
ATOM 755 C CA . LYS A 1 98 ? -6.862 15.198 15.043 1.00 73.25 98 LYS A CA 1
ATOM 756 C C . LYS A 1 98 ? -5.645 14.270 15.123 1.00 73.25 98 LYS A C 1
ATOM 758 O O . LYS A 1 98 ? -4.713 14.416 14.341 1.00 73.25 98 LYS A O 1
ATOM 763 N N . ARG A 1 99 ? -5.642 13.304 16.046 1.00 74.44 99 ARG A N 1
ATOM 764 C CA . ARG A 1 99 ? -4.541 12.342 16.226 1.00 74.44 99 ARG A CA 1
ATOM 765 C C . ARG A 1 99 ? -4.527 11.291 15.120 1.00 74.44 99 ARG A C 1
ATOM 767 O O . ARG A 1 99 ? -3.449 10.917 14.669 1.00 74.44 99 ARG A O 1
ATOM 774 N N . LYS A 1 100 ? -5.704 10.871 14.631 1.00 72.75 100 LYS A N 1
ATOM 775 C CA . LYS A 1 100 ? -5.797 10.051 13.409 1.00 72.75 100 LYS A CA 1
ATOM 776 C C . LYS A 1 100 ? -5.200 10.795 12.217 1.00 72.75 100 LYS A C 1
ATOM 778 O O . LYS A 1 100 ? -4.404 10.214 11.496 1.00 72.75 100 LYS A O 1
ATOM 783 N N . LEU A 1 101 ? -5.514 12.079 12.049 1.00 74.06 101 LEU A N 1
ATOM 784 C CA . LEU A 1 101 ? -4.953 12.904 10.974 1.00 74.06 101 LEU A CA 1
ATOM 785 C C . LEU A 1 101 ? -3.431 13.071 11.098 1.00 74.06 101 LEU A C 1
ATOM 787 O O . LEU A 1 101 ? -2.720 13.014 10.099 1.00 74.06 101 LEU A O 1
ATOM 791 N N . LEU A 1 102 ? -2.919 13.186 12.326 1.00 80.62 102 LEU A N 1
ATOM 792 C CA . LEU A 1 102 ? -1.481 13.253 12.583 1.00 80.62 102 LEU A CA 1
ATOM 793 C C . LEU A 1 102 ? -0.749 11.964 12.170 1.00 80.62 102 LEU A C 1
ATOM 795 O O . LEU A 1 102 ? 0.380 12.043 11.706 1.00 80.62 102 LEU A O 1
ATOM 799 N N . LEU A 1 103 ? -1.393 10.795 12.269 1.00 75.88 103 LEU A N 1
ATOM 800 C CA . LEU A 1 103 ? -0.846 9.512 11.795 1.00 75.88 103 LEU A CA 1
ATOM 801 C C . LEU A 1 103 ? -0.756 9.417 10.263 1.00 75.88 103 LEU A C 1
ATOM 803 O O . LEU A 1 103 ? 0.079 8.674 9.751 1.00 75.88 103 LEU A O 1
ATOM 807 N N . TRP A 1 104 ? -1.564 10.186 9.529 1.00 77.81 104 TRP A N 1
ATOM 808 C CA . TRP A 1 104 ? -1.456 10.287 8.069 1.00 77.81 104 TRP A CA 1
ATOM 809 C C . TRP A 1 104 ? -0.304 11.189 7.621 1.00 77.81 104 TRP A C 1
ATOM 811 O O . TRP A 1 104 ? 0.152 11.080 6.486 1.00 77.81 104 TRP A O 1
ATOM 821 N N . LEU A 1 105 ? 0.197 12.062 8.495 1.00 77.75 105 LEU A N 1
ATOM 822 C CA . LEU A 1 105 ? 1.224 13.042 8.148 1.00 77.75 105 LEU A CA 1
ATOM 823 C C . LEU A 1 105 ? 2.589 12.389 7.836 1.00 77.75 105 LEU A C 1
ATOM 825 O O . LEU A 1 105 ? 3.146 12.700 6.783 1.00 77.75 105 LEU A O 1
ATOM 829 N N . PRO A 1 106 ? 3.092 11.415 8.629 1.00 75.44 106 PRO A N 1
ATOM 830 C CA . PRO A 1 106 ? 4.259 10.615 8.258 1.00 75.44 106 PRO A CA 1
ATOM 831 C C . PRO A 1 106 ? 4.062 9.835 6.960 1.00 75.44 106 PRO A C 1
ATOM 833 O O . PRO A 1 106 ? 5.008 9.680 6.198 1.00 75.44 106 PRO A O 1
ATOM 836 N N . LEU A 1 107 ? 2.839 9.365 6.689 1.00 77.25 107 LEU A N 1
ATOM 837 C CA . LEU A 1 107 ? 2.532 8.615 5.474 1.00 77.25 107 LEU A CA 1
ATOM 838 C C . LEU A 1 107 ? 2.605 9.513 4.232 1.00 77.25 107 LEU A C 1
ATOM 840 O O . LEU A 1 107 ? 3.263 9.166 3.255 1.00 77.25 107 LEU A O 1
ATOM 844 N N . LEU A 1 108 ? 1.968 10.686 4.282 1.00 80.19 108 LEU A N 1
ATOM 845 C CA . LEU A 1 108 ? 2.038 11.682 3.213 1.00 80.19 108 LEU A CA 1
ATOM 846 C C . LEU A 1 108 ? 3.472 12.164 3.001 1.00 80.19 108 LEU A C 1
ATOM 848 O O . LEU A 1 108 ? 3.896 12.314 1.859 1.00 80.19 108 LEU A O 1
ATOM 852 N N . PHE A 1 109 ? 4.231 12.349 4.084 1.00 79.56 109 PHE A N 1
ATOM 853 C CA . PHE A 1 109 ? 5.642 12.705 3.999 1.00 79.56 109 PHE A CA 1
ATOM 854 C C . PHE A 1 109 ? 6.469 11.587 3.357 1.00 79.56 109 PHE A C 1
ATOM 856 O O . PHE A 1 109 ? 7.240 11.864 2.446 1.00 79.56 109 PHE A O 1
ATOM 863 N N . ALA A 1 110 ? 6.275 10.328 3.758 1.00 75.19 110 ALA A N 1
ATOM 864 C CA . ALA A 1 110 ? 6.967 9.183 3.171 1.00 75.19 110 ALA A CA 1
ATOM 865 C C . ALA A 1 110 ? 6.643 9.026 1.679 1.00 75.19 110 ALA A C 1
ATOM 867 O O . ALA A 1 110 ? 7.552 8.831 0.877 1.00 75.19 110 ALA A O 1
ATOM 868 N N . LEU A 1 111 ? 5.372 9.175 1.291 1.00 77.88 111 LEU A N 1
ATOM 869 C CA . LEU A 1 111 ? 4.941 9.158 -0.109 1.00 77.88 111 LEU A CA 1
ATOM 870 C C . LEU A 1 111 ? 5.569 10.304 -0.903 1.00 77.88 111 LEU A C 1
ATOM 872 O O . LEU A 1 111 ? 6.170 10.066 -1.950 1.00 77.88 111 LEU A O 1
ATOM 876 N N . ALA A 1 112 ? 5.474 11.535 -0.395 1.00 78.62 112 ALA A N 1
ATOM 877 C CA . ALA A 1 112 ? 6.077 12.696 -1.036 1.00 78.62 112 ALA A CA 1
ATOM 878 C C . ALA A 1 112 ? 7.587 12.499 -1.193 1.00 78.62 112 ALA A C 1
ATOM 880 O O . ALA A 1 112 ? 8.113 12.728 -2.277 1.00 78.62 112 ALA A O 1
ATOM 881 N N . PHE A 1 113 ? 8.268 12.003 -0.159 1.00 76.81 113 PHE A N 1
ATOM 882 C CA . PHE A 1 113 ? 9.701 11.732 -0.158 1.00 76.81 113 PHE A CA 1
ATOM 883 C C . PHE A 1 113 ? 10.082 10.645 -1.173 1.00 76.81 113 PHE A C 1
ATOM 885 O O . PHE A 1 113 ? 10.969 10.857 -1.993 1.00 76.81 113 PHE A O 1
ATOM 892 N N . LEU A 1 114 ? 9.362 9.520 -1.204 1.00 72.56 114 LEU A N 1
ATOM 893 C CA . LEU A 1 114 ? 9.589 8.432 -2.163 1.00 72.56 114 LEU A CA 1
ATOM 894 C C . LEU A 1 114 ? 9.424 8.893 -3.616 1.00 72.56 114 LEU A C 1
ATOM 896 O O . LEU A 1 114 ? 10.255 8.565 -4.460 1.00 72.56 114 LEU A O 1
ATOM 900 N N . PHE A 1 115 ? 8.390 9.682 -3.915 1.00 71.69 115 PHE A N 1
ATOM 901 C CA . PHE A 1 115 ? 8.128 10.147 -5.282 1.00 71.69 115 PHE A CA 1
ATOM 902 C C . PHE A 1 115 ? 8.967 11.363 -5.692 1.00 71.69 115 PHE A C 1
ATOM 904 O O . PHE A 1 115 ? 9.248 11.536 -6.875 1.00 71.69 115 PHE A O 1
ATOM 911 N N . THR A 1 116 ? 9.438 12.174 -4.741 1.00 77.44 116 THR A N 1
ATOM 912 C CA . THR A 1 116 ? 10.418 13.245 -5.007 1.00 77.44 116 THR A CA 1
ATOM 913 C C . THR A 1 116 ? 11.856 12.741 -5.036 1.00 77.44 116 THR A C 1
ATOM 915 O O . THR A 1 116 ? 12.773 13.539 -5.199 1.00 77.44 116 THR A O 1
ATOM 918 N N . ASN A 1 117 ? 12.078 11.427 -4.956 1.00 69.00 117 ASN A N 1
ATOM 919 C CA . ASN A 1 117 ? 13.412 10.836 -4.963 1.00 69.00 117 ASN A CA 1
ATOM 920 C C . ASN A 1 117 ? 14.279 11.217 -6.173 1.00 69.00 117 ASN A C 1
ATOM 922 O O . ASN A 1 117 ? 15.499 11.242 -6.061 1.00 69.00 117 ASN A O 1
ATOM 926 N N . TYR A 1 118 ? 13.685 11.586 -7.308 1.00 66.94 118 TYR A N 1
ATOM 927 C CA . TYR A 1 118 ? 14.449 12.115 -8.443 1.00 66.94 118 TYR A CA 1
ATOM 928 C C . TYR A 1 118 ? 15.164 13.449 -8.136 1.00 66.94 118 TYR A C 1
ATOM 930 O O . TYR A 1 118 ? 16.167 13.752 -8.776 1.00 66.94 118 TYR A O 1
ATOM 938 N N . LEU A 1 119 ? 14.672 14.230 -7.165 1.00 69.56 119 LEU A N 1
ATOM 939 C CA . LEU A 1 119 ? 15.229 15.528 -6.766 1.00 69.56 119 LEU A CA 1
ATOM 940 C C . LEU A 1 119 ? 16.375 15.396 -5.762 1.00 69.56 119 LEU A C 1
ATOM 942 O O . LEU A 1 119 ? 17.328 16.166 -5.823 1.00 69.56 119 LEU A O 1
ATOM 946 N N . HIS A 1 120 ? 16.271 14.459 -4.818 1.00 73.69 120 HIS A N 1
ATOM 947 C CA . HIS A 1 120 ? 17.205 14.354 -3.688 1.00 73.69 120 HIS A CA 1
ATOM 948 C C . HIS A 1 120 ? 18.075 13.097 -3.703 1.00 73.69 120 HIS A C 1
ATOM 950 O O . HIS A 1 120 ? 19.061 13.051 -2.974 1.00 73.69 120 HIS A O 1
ATOM 956 N N . GLN A 1 121 ? 17.768 12.114 -4.557 1.00 70.94 121 GLN A N 1
ATOM 957 C CA . GLN A 1 121 ? 18.568 10.901 -4.783 1.00 70.94 121 GLN A CA 1
ATOM 958 C C . GLN A 1 121 ? 18.873 10.091 -3.506 1.00 70.94 121 GLN A C 1
ATOM 960 O O . GLN A 1 121 ? 19.818 9.304 -3.474 1.00 70.94 121 GLN A O 1
ATOM 965 N N . MET A 1 122 ? 18.074 10.250 -2.445 1.00 63.62 122 MET A N 1
ATOM 966 C CA . MET A 1 122 ? 18.335 9.624 -1.143 1.00 63.62 122 MET A CA 1
ATOM 967 C C . MET A 1 122 ? 17.903 8.152 -1.070 1.00 63.62 122 MET A C 1
ATOM 969 O O . MET A 1 122 ? 18.481 7.386 -0.305 1.00 63.62 122 MET A O 1
ATOM 973 N N . VAL A 1 123 ? 16.908 7.737 -1.859 1.00 63.03 123 VAL A N 1
ATOM 974 C CA . VAL A 1 123 ? 16.437 6.339 -1.943 1.00 63.03 123 VAL A CA 1
ATOM 975 C C . VAL A 1 123 ? 17.187 5.572 -3.034 1.00 63.03 123 VAL A C 1
ATOM 977 O O . VAL A 1 123 ? 17.485 4.393 -2.873 1.00 63.03 123 VAL A O 1
ATOM 980 N N . PHE A 1 124 ? 17.539 6.249 -4.131 1.00 62.53 124 PHE A N 1
ATOM 981 C CA . PHE A 1 124 ? 18.352 5.687 -5.210 1.00 62.53 124 PHE A CA 1
ATOM 982 C C . PHE A 1 124 ? 19.456 6.680 -5.586 1.00 62.53 124 PHE A C 1
ATOM 984 O O . PHE A 1 124 ? 19.203 7.635 -6.316 1.00 62.53 124 PHE A O 1
ATOM 991 N N . THR A 1 125 ? 20.677 6.438 -5.105 1.00 56.31 125 THR A N 1
ATOM 992 C CA . THR A 1 125 ? 21.862 7.284 -5.347 1.00 56.31 125 THR A CA 1
ATOM 993 C C . THR A 1 125 ? 22.454 7.104 -6.744 1.00 56.31 125 THR A C 1
ATOM 995 O O . THR A 1 125 ? 22.975 8.049 -7.325 1.00 56.31 125 THR A O 1
ATOM 998 N N . SER A 1 126 ? 22.363 5.903 -7.323 1.00 52.75 126 SER A N 1
ATOM 999 C CA . SER A 1 126 ? 22.651 5.675 -8.742 1.00 52.75 126 SER A CA 1
ATOM 1000 C C . SER A 1 126 ? 21.943 4.411 -9.228 1.00 52.75 126 SER A C 1
ATOM 1002 O O . SER A 1 126 ? 22.188 3.315 -8.729 1.00 52.75 126 SER A O 1
ATOM 1004 N N . MET A 1 127 ? 21.042 4.554 -10.198 1.00 56.16 127 MET A N 1
ATOM 1005 C CA . MET A 1 127 ? 20.435 3.416 -10.887 1.00 56.16 127 MET A CA 1
ATOM 1006 C C . MET A 1 127 ? 21.411 2.927 -11.965 1.00 56.16 127 MET A C 1
ATOM 1008 O O . MET A 1 127 ? 21.297 3.296 -13.131 1.00 56.16 127 MET A O 1
ATOM 1012 N N . ARG A 1 128 ? 22.427 2.152 -11.572 1.00 55.53 128 ARG A N 1
ATOM 1013 C CA . ARG A 1 128 ? 23.318 1.462 -12.517 1.00 55.53 128 ARG A CA 1
ATOM 1014 C C . ARG A 1 128 ? 22.836 0.030 -12.707 1.00 55.53 128 ARG A C 1
ATOM 1016 O O . ARG A 1 128 ? 22.748 -0.724 -11.743 1.00 55.53 128 ARG A O 1
ATOM 1023 N N . VAL A 1 129 ? 22.536 -0.335 -13.951 1.00 54.28 129 VAL A N 1
ATOM 1024 C CA . VAL A 1 129 ? 22.379 -1.741 -14.339 1.00 54.28 129 VAL A CA 1
ATOM 1025 C C . VAL A 1 129 ? 23.773 -2.359 -14.311 1.00 54.28 129 VAL A C 1
ATOM 1027 O O . VAL A 1 129 ? 24.661 -1.871 -15.009 1.00 54.28 129 VAL A O 1
ATOM 1030 N N . ASP A 1 130 ? 23.991 -3.380 -13.482 1.00 55.72 130 ASP A N 1
ATOM 1031 C CA . ASP A 1 130 ? 25.222 -4.167 -13.553 1.00 55.72 130 ASP A CA 1
ATOM 1032 C C . ASP A 1 130 ? 25.204 -4.952 -14.878 1.00 55.72 130 ASP A C 1
ATOM 1034 O O . ASP A 1 130 ? 24.296 -5.768 -15.077 1.00 55.72 130 ASP A O 1
ATOM 1038 N N . PRO A 1 131 ? 26.162 -4.724 -15.799 1.00 56.62 131 PRO A N 1
ATOM 1039 C CA . PRO A 1 131 ? 26.195 -5.401 -17.095 1.00 56.62 131 PRO A CA 1
ATOM 1040 C C . PRO A 1 131 ? 26.364 -6.924 -16.990 1.00 56.62 131 PRO A C 1
ATOM 1042 O O . PRO A 1 131 ? 26.234 -7.614 -17.995 1.00 56.62 131 PRO A O 1
ATOM 1045 N N . ARG A 1 132 ? 26.638 -7.475 -15.801 1.00 53.66 132 ARG A N 1
ATOM 1046 C CA . ARG A 1 132 ? 26.751 -8.927 -15.583 1.00 53.66 132 ARG A CA 1
ATOM 1047 C C . ARG A 1 132 ? 25.411 -9.672 -15.572 1.00 53.66 132 ARG A C 1
ATOM 1049 O O . ARG A 1 132 ? 25.427 -10.896 -15.634 1.00 53.66 132 ARG A O 1
ATOM 1056 N N . ASN A 1 133 ? 24.287 -8.952 -15.503 1.00 49.16 133 ASN A N 1
ATOM 1057 C CA . ASN A 1 133 ? 22.933 -9.517 -15.430 1.00 49.16 133 ASN A CA 1
ATOM 1058 C C . ASN A 1 133 ? 22.014 -9.067 -16.592 1.00 49.16 133 ASN A C 1
ATOM 1060 O O . ASN A 1 133 ? 20.792 -9.154 -16.448 1.00 49.16 133 ASN A O 1
ATOM 1064 N N . ALA A 1 134 ? 22.579 -8.544 -17.690 1.00 46.25 134 ALA A N 1
ATOM 1065 C CA . ALA A 1 134 ? 21.845 -8.134 -18.895 1.00 46.25 134 ALA A CA 1
ATOM 1066 C C . ALA A 1 134 ? 21.765 -9.262 -19.933 1.00 46.25 134 ALA A C 1
ATOM 1068 O O . ALA A 1 134 ? 22.785 -9.965 -20.113 1.00 46.25 134 ALA A O 1
#

Secondary structure (DSSP, 8-state):
-HHHHHHHHHHHHHHHHHHHHHHHHHHHHT-SSSTTHHHHHHHHHHHHHHHHHHHHH--SHHHHHHHHHHHHHHHHHHHHHHHHHHHHHTT-S---HHHHHHHHHHHHHHHHHHHTHHHH-SS-S--PPPGGG-

Radius of gyration: 17.81 Å; chains: 1; bounding box: 45×38×43 Å

pLDDT: mean 72.99, std 9.69, range [46.25, 87.81]

Organism: NCBI:txid412755

Sequence (134 aa):
MAGELLNQTLPLLVTSFLAVAIGVYALYRRLFSGKTSGTALVLATSVWSISYTMGMVSTELQYKSFWFLTKVACDTLASTSLLLYVMDFLKTKELDLKRKLLLWLPLLFALAFLFTNYLHQMVFTSMRVDPRNA